Protein AF-A0A3R7BXW4-F1 (afdb_monomer)

Secondary structure (DSSP, 8-state):
-------EEEE-TTS-EEEE--HHHHHSTT-S----EE-TTS-EE--EEEEE-TTS--EEEEEPPPP---

Radius of gyration: 14.36 Å; Cα contacts (8 Å, |Δi|>4): 73; chains: 1; bounding box: 35×34×34 Å

Foldseek 3Di:
DDQDDDWDWDQDPVRDIDIGDDPVNCPDPPNPDDPWDQDPVRDTHFDWDWDDDPPPPDIDIGGDDDPDDD

Structure (mmCIF, N/CA/C/O backbone):
data_AF-A0A3R7BXW4-F1
#
_entry.id   AF-A0A3R7BXW4-F1
#
loop_
_atom_site.group_PDB
_atom_site.id
_atom_site.type_symbol
_atom_site.label_atom_id
_atom_site.label_alt_id
_atom_site.label_comp_id
_atom_site.label_asym_id
_atom_site.label_entity_id
_atom_site.label_seq_id
_atom_site.pdbx_PDB_ins_code
_atom_site.Cartn_x
_atom_site.Cartn_y
_atom_site.Cartn_z
_atom_site.occupancy
_atom_site.B_iso_or_equiv
_atom_site.auth_seq_id
_atom_site.auth_comp_id
_atom_site.auth_asym_id
_atom_site.auth_atom_id
_atom_site.pdbx_PDB_model_num
ATOM 1 N N . MET A 1 1 ? -6.410 -1.531 -20.221 1.00 62.56 1 MET A N 1
ATOM 2 C CA . MET A 1 1 ? -6.394 -0.425 -19.253 1.00 62.56 1 MET A CA 1
ATOM 3 C C . MET A 1 1 ? -7.401 -0.776 -18.181 1.00 62.56 1 MET A C 1
ATOM 5 O O . MET A 1 1 ? -8.587 -0.837 -18.484 1.00 62.56 1 MET A O 1
ATOM 9 N N . VAL A 1 2 ? -6.923 -1.146 -16.998 1.00 66.00 2 VAL A N 1
ATOM 10 C CA . VAL A 1 2 ? -7.763 -1.553 -15.863 1.00 66.00 2 VAL A CA 1
ATOM 11 C C . VAL A 1 2 ? -7.483 -0.560 -14.746 1.00 66.00 2 VAL A C 1
ATOM 13 O O . VAL A 1 2 ? -6.338 -0.396 -14.345 1.00 66.00 2 VAL A O 1
ATOM 16 N N . ASN A 1 3 ? -8.507 0.154 -14.291 1.00 77.62 3 ASN A N 1
ATOM 17 C CA . ASN A 1 3 ? -8.405 1.171 -13.239 1.00 77.62 3 ASN A CA 1
ATOM 18 C C . ASN A 1 3 ? -9.213 0.808 -11.981 1.00 77.62 3 ASN A C 1
ATOM 20 O O . ASN A 1 3 ? -9.153 1.527 -10.985 1.00 77.62 3 ASN A O 1
ATOM 24 N N . GLU A 1 4 ? -9.927 -0.319 -12.004 1.00 83.12 4 GLU A N 1
ATOM 25 C CA . GLU A 1 4 ? -10.706 -0.847 -10.889 1.00 83.12 4 GLU A CA 1
ATOM 26 C C . GLU A 1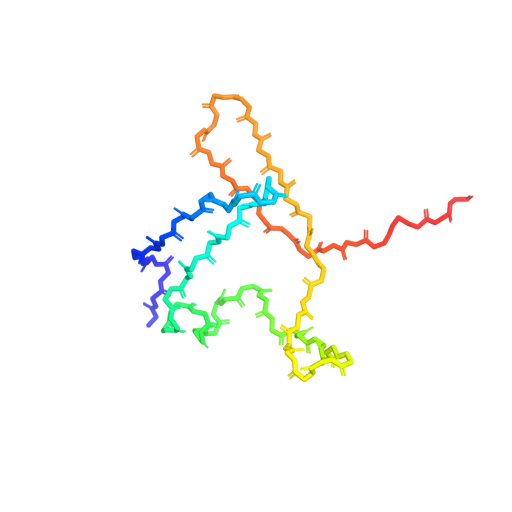 4 ? -10.493 -2.358 -10.771 1.00 83.12 4 GLU A C 1
ATOM 28 O O . GLU A 1 4 ? -10.337 -3.061 -11.766 1.00 83.12 4 GLU A O 1
ATOM 33 N N . GLY A 1 5 ? -10.490 -2.875 -9.545 1.00 85.06 5 GLY A N 1
ATOM 34 C CA . GLY A 1 5 ? -10.302 -4.298 -9.292 1.00 85.06 5 GLY A CA 1
ATOM 35 C C . GLY A 1 5 ? -10.717 -4.679 -7.877 1.00 85.06 5 GLY A C 1
ATOM 36 O O . GLY A 1 5 ? -10.738 -3.850 -6.964 1.00 85.06 5 GLY A O 1
ATOM 37 N N . LYS A 1 6 ? -11.058 -5.953 -7.676 1.00 89.88 6 LYS A N 1
ATOM 38 C CA . LYS A 1 6 ? -11.454 -6.472 -6.363 1.00 89.88 6 LYS A CA 1
ATOM 39 C C . LYS A 1 6 ? -10.217 -6.789 -5.523 1.00 89.88 6 LYS A C 1
ATOM 41 O O . LYS A 1 6 ? -9.547 -7.791 -5.752 1.00 89.88 6 LYS A O 1
ATOM 46 N N . GLY A 1 7 ? -9.938 -5.949 -4.531 1.00 89.00 7 GLY A N 1
ATOM 47 C CA . GLY A 1 7 ? -8.895 -6.193 -3.534 1.00 89.00 7 GLY A CA 1
ATOM 48 C C . GLY A 1 7 ? -9.381 -6.984 -2.316 1.00 89.00 7 GLY A C 1
ATOM 49 O O . GLY A 1 7 ? -10.561 -7.310 -2.185 1.00 89.00 7 GLY A O 1
ATOM 50 N N . THR A 1 8 ? -8.463 -7.272 -1.391 1.00 93.94 8 THR A N 1
ATOM 51 C CA . THR A 1 8 ? -8.787 -7.842 -0.070 1.00 93.94 8 THR A CA 1
ATOM 52 C C . THR A 1 8 ? -8.063 -7.083 1.037 1.00 93.94 8 THR A C 1
ATOM 54 O O . THR A 1 8 ? -6.861 -6.846 0.937 1.00 93.94 8 THR A O 1
ATOM 57 N N . LEU A 1 9 ? -8.785 -6.722 2.102 1.00 93.69 9 LEU A N 1
ATOM 58 C CA . LEU A 1 9 ? -8.235 -6.097 3.307 1.00 93.69 9 LEU A CA 1
ATOM 59 C C . LEU A 1 9 ? -8.136 -7.139 4.427 1.00 93.69 9 LEU A C 1
ATOM 61 O O . LEU A 1 9 ? -9.138 -7.730 4.822 1.00 93.69 9 LEU A O 1
ATOM 65 N N . PHE A 1 10 ? -6.941 -7.321 4.980 1.00 94.94 10 PHE A N 1
ATOM 66 C CA . PHE A 1 10 ? -6.683 -8.228 6.094 1.00 94.94 10 PHE A CA 1
ATOM 67 C C . PHE A 1 10 ? -6.311 -7.449 7.347 1.00 94.94 10 PHE A C 1
ATOM 69 O O . PHE A 1 10 ? -5.476 -6.544 7.297 1.00 94.94 10 PHE A O 1
ATOM 76 N N . LYS A 1 11 ? -6.865 -7.860 8.490 1.00 95.88 11 LYS A N 1
ATOM 77 C CA . LYS A 1 11 ? -6.437 -7.407 9.815 1.00 95.88 11 LYS A CA 1
ATOM 78 C C . LYS A 1 11 ? -5.533 -8.467 10.437 1.00 95.88 11 LYS A C 1
ATOM 80 O O . LYS A 1 11 ? -5.966 -9.591 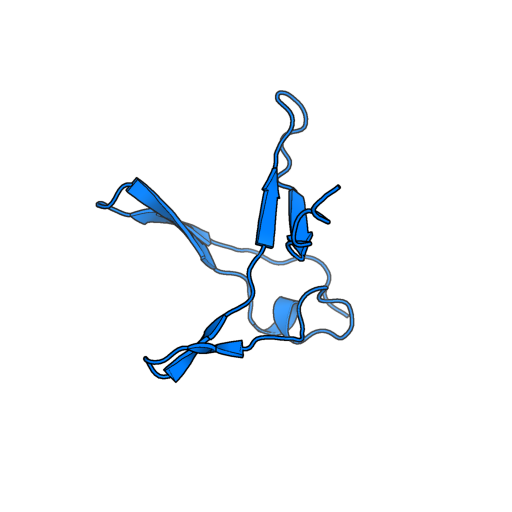10.683 1.00 95.88 11 LYS A O 1
ATOM 85 N N . ARG A 1 12 ? -4.271 -8.124 10.680 1.00 94.06 12 ARG A N 1
ATOM 86 C CA . ARG A 1 12 ? -3.290 -9.027 11.292 1.00 94.06 12 ARG A CA 1
ATOM 87 C C . ARG A 1 12 ? -3.342 -8.952 12.817 1.00 94.06 12 ARG A C 1
ATOM 89 O O . ARG A 1 12 ? -3.761 -7.949 13.391 1.00 94.06 12 ARG A O 1
ATOM 96 N N . LYS A 1 13 ? -2.844 -10.005 13.475 1.00 95.38 13 LYS A N 1
ATOM 97 C CA . LYS A 1 13 ? -2.750 -10.083 14.946 1.00 95.38 13 LYS A CA 1
ATOM 98 C C . LYS A 1 13 ? -1.816 -9.027 15.550 1.00 95.38 13 LYS A C 1
ATOM 100 O O . LYS A 1 13 ? -2.033 -8.613 16.678 1.00 95.38 13 LYS A O 1
ATOM 105 N N . ASP A 1 14 ? -0.818 -8.560 14.799 1.00 93.56 14 ASP A N 1
ATOM 106 C CA . ASP A 1 14 ? 0.138 -7.527 15.224 1.00 93.56 14 ASP A CA 1
ATOM 107 C C . ASP A 1 14 ? -0.385 -6.089 15.038 1.00 93.56 14 ASP A C 1
ATOM 109 O O . ASP A 1 14 ? 0.402 -5.147 14.980 1.00 93.56 14 ASP A O 1
ATOM 113 N N . GLY A 1 15 ? -1.704 -5.912 14.898 1.00 93.19 15 GLY A N 1
ATOM 114 C CA . GLY A 1 15 ? -2.349 -4.600 14.787 1.00 93.19 15 GLY A CA 1
ATOM 115 C C . GLY A 1 15 ? -2.192 -3.919 13.425 1.00 93.19 15 GLY A C 1
ATOM 116 O O . GLY A 1 15 ? -2.626 -2.782 13.259 1.00 93.19 15 GLY A O 1
ATOM 117 N N . LYS A 1 16 ? -1.595 -4.595 12.438 1.00 93.25 16 LYS A N 1
ATOM 118 C CA . LYS A 1 16 ? -1.387 -4.056 11.089 1.00 93.25 16 LYS A CA 1
ATOM 119 C C . LYS A 1 16 ? -2.494 -4.481 10.133 1.00 93.25 16 LYS A C 1
ATOM 121 O O . LYS A 1 16 ? -3.047 -5.576 10.250 1.00 93.25 16 LYS A O 1
ATOM 126 N N . TYR A 1 17 ? -2.749 -3.640 9.137 1.00 92.81 17 TYR A N 1
ATOM 127 C CA . TYR A 1 17 ? -3.607 -3.976 8.007 1.00 92.81 17 TYR A CA 1
ATOM 128 C C . TYR A 1 17 ? -2.763 -4.249 6.762 1.00 92.81 17 TYR A C 1
ATOM 130 O O . TYR A 1 17 ? -1.733 -3.609 6.555 1.00 92.81 17 TYR A O 1
ATOM 138 N N . LEU A 1 18 ? -3.194 -5.209 5.945 1.00 92.06 18 LEU A N 1
ATOM 139 C CA . LEU A 1 18 ? -2.635 -5.470 4.618 1.00 92.06 18 LEU A CA 1
ATOM 140 C C . LEU A 1 18 ? -3.740 -5.337 3.580 1.00 92.06 18 LEU A C 1
ATOM 142 O O . LEU A 1 18 ? -4.830 -5.867 3.781 1.00 92.06 18 LEU A O 1
ATOM 146 N N . ILE A 1 19 ? -3.437 -4.671 2.470 1.00 92.88 19 ILE A N 1
ATOM 147 C CA . ILE A 1 19 ? -4.314 -4.608 1.304 1.00 92.88 19 ILE A CA 1
ATOM 148 C C . ILE A 1 19 ? -3.640 -5.394 0.189 1.00 92.88 19 ILE A C 1
ATOM 150 O O . ILE A 1 19 ? -2.504 -5.097 -0.176 1.00 92.88 19 ILE A O 1
ATOM 154 N N . TYR A 1 20 ? -4.333 -6.397 -0.337 1.00 91.69 20 TYR A N 1
ATOM 155 C CA . TYR A 1 20 ? -3.949 -7.060 -1.577 1.00 91.69 20 TYR A CA 1
ATOM 156 C C . TYR A 1 20 ? -4.673 -6.394 -2.733 1.00 91.69 20 TYR A C 1
ATOM 158 O O . TYR A 1 20 ? -5.902 -6.299 -2.736 1.00 91.69 20 TYR A O 1
ATOM 166 N N . VAL A 1 21 ? -3.877 -5.923 -3.684 1.00 90.50 21 VAL A N 1
ATOM 167 C CA . VAL A 1 21 ? -4.317 -5.292 -4.923 1.00 90.50 21 VAL A CA 1
ATOM 168 C C . VAL A 1 21 ? -4.068 -6.291 -6.058 1.00 90.50 21 VAL A C 1
ATOM 170 O O . VAL A 1 21 ? -3.022 -6.944 -6.038 1.00 90.50 21 VAL A O 1
ATOM 173 N N . PRO A 1 22 ? -5.000 -6.453 -7.012 1.00 89.44 22 PRO A N 1
ATOM 174 C CA . PRO A 1 22 ? -4.785 -7.298 -8.1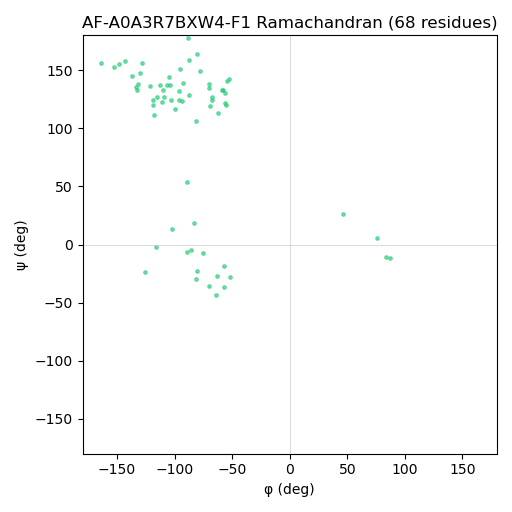84 1.00 89.44 22 PRO A CA 1
ATOM 175 C C . PRO A 1 22 ? -3.510 -6.918 -8.953 1.00 89.44 22 PRO A C 1
ATOM 177 O O . PRO A 1 22 ? -3.179 -5.737 -9.072 1.00 89.44 22 PRO A O 1
ATOM 180 N N . VAL A 1 23 ? -2.778 -7.924 -9.441 1.00 89.06 23 VAL A N 1
ATOM 181 C CA . VAL A 1 23 ? -1.486 -7.727 -10.127 1.00 89.06 23 VAL A CA 1
ATOM 182 C C . VAL A 1 23 ? -1.670 -6.947 -11.425 1.00 89.06 23 VAL A C 1
ATOM 184 O O . VAL A 1 23 ? -0.941 -5.994 -11.675 1.00 89.06 23 VAL A O 1
ATOM 187 N N . ASP A 1 24 ? -2.696 -7.290 -12.198 1.00 86.50 24 ASP A N 1
ATOM 188 C CA . ASP A 1 24 ? -3.093 -6.604 -13.429 1.00 86.50 24 ASP A CA 1
ATOM 189 C C . ASP A 1 24 ? -3.382 -5.110 -13.209 1.00 86.50 24 ASP A C 1
ATOM 191 O O . ASP A 1 24 ? -3.001 -4.280 -14.033 1.00 86.50 24 ASP A O 1
ATOM 195 N N . LEU A 1 25 ? -3.976 -4.751 -12.065 1.00 87.62 25 LEU A N 1
ATOM 196 C CA . LEU A 1 25 ? -4.197 -3.356 -11.676 1.00 87.62 25 LEU A CA 1
ATOM 197 C C . LEU A 1 25 ? -2.886 -2.630 -11.318 1.00 87.62 25 LEU A C 1
ATOM 199 O O . LEU A 1 25 ? -2.751 -1.436 -11.579 1.00 87.62 25 LEU A O 1
ATOM 203 N N . ALA A 1 26 ? -1.925 -3.328 -10.706 1.00 88.88 26 ALA A N 1
ATOM 204 C CA . ALA A 1 26 ? -0.648 -2.749 -10.277 1.00 88.88 26 ALA A CA 1
ATOM 205 C C . ALA A 1 26 ? 0.389 -2.633 -11.415 1.00 88.88 26 ALA A C 1
ATOM 207 O O . ALA A 1 26 ? 1.238 -1.730 -11.424 1.00 88.88 26 ALA A O 1
ATOM 208 N N . GLU A 1 27 ? 0.324 -3.532 -12.394 1.00 86.38 27 GLU A N 1
ATOM 209 C CA . GLU A 1 27 ? 1.215 -3.536 -13.554 1.00 86.38 27 GLU A CA 1
ATOM 210 C C . GLU A 1 27 ? 0.791 -2.526 -14.630 1.00 86.38 27 GLU A C 1
ATOM 212 O O . GLU A 1 27 ? 1.661 -2.030 -15.349 1.00 86.38 27 GLU A O 1
ATOM 217 N N . ASP A 1 28 ? -0.486 -2.116 -14.678 1.00 82.38 28 ASP A N 1
ATOM 218 C CA . ASP A 1 28 ? -0.988 -1.105 -15.620 1.00 82.38 28 ASP A CA 1
ATOM 219 C C . ASP A 1 28 ? -0.153 0.192 -15.580 1.00 82.38 28 ASP A C 1
ATOM 221 O O . ASP A 1 28 ? 0.303 0.652 -14.525 1.00 82.38 28 ASP A O 1
ATOM 225 N N . SER A 1 29 ? 0.056 0.800 -16.749 1.00 72.19 29 SER A N 1
ATOM 226 C CA . SER A 1 29 ? 0.769 2.073 -16.922 1.00 72.19 29 SER A CA 1
ATOM 227 C C . SER A 1 29 ? 0.263 3.212 -16.029 1.00 72.19 29 SER A C 1
ATOM 229 O O . SER A 1 29 ? 1.043 4.089 -15.666 1.00 72.19 29 SER A O 1
ATOM 231 N N . MET A 1 30 ? -1.015 3.190 -15.641 1.00 82.12 30 MET A N 1
ATOM 232 C CA . MET A 1 30 ? -1.633 4.220 -14.806 1.00 82.12 30 MET A CA 1
ATOM 233 C C . MET A 1 30 ? -1.442 3.986 -13.302 1.00 82.12 30 MET A C 1
ATOM 235 O O . MET A 1 30 ? -1.842 4.835 -12.503 1.00 82.12 30 MET A O 1
ATOM 239 N N . PHE A 1 31 ? -0.840 2.866 -12.886 1.00 87.81 31 PHE A N 1
ATOM 240 C CA . PHE A 1 31 ? -0.613 2.606 -11.469 1.00 87.81 31 PHE A CA 1
ATOM 241 C C . PHE A 1 31 ? 0.414 3.601 -10.889 1.00 87.81 31 PHE A C 1
ATOM 243 O O . PHE A 1 31 ? 1.540 3.687 -11.386 1.00 87.81 31 PHE A O 1
ATOM 250 N N . PRO A 1 32 ? 0.076 4.348 -9.821 1.00 86.38 32 PRO A N 1
ATOM 251 C CA . PRO A 1 32 ? 0.847 5.524 -9.400 1.00 86.38 32 PRO A CA 1
ATOM 252 C C . PRO A 1 32 ? 2.174 5.206 -8.686 1.00 86.38 32 PRO A C 1
ATOM 254 O O . PRO A 1 32 ? 2.966 6.114 -8.407 1.00 86.38 32 PRO A O 1
ATOM 257 N N . PHE A 1 33 ? 2.444 3.933 -8.380 1.00 90.25 33 PHE A N 1
ATOM 258 C CA . PHE A 1 33 ? 3.647 3.493 -7.674 1.00 90.25 33 PHE A CA 1
ATOM 259 C C . PHE A 1 33 ? 4.473 2.563 -8.561 1.00 90.25 33 PHE A C 1
ATOM 261 O O . PHE A 1 33 ? 4.053 1.447 -8.842 1.00 90.25 33 PHE A O 1
ATOM 268 N N . LYS A 1 34 ? 5.653 3.017 -8.992 1.00 86.50 34 LYS A N 1
ATOM 269 C CA . LYS A 1 34 ? 6.580 2.226 -9.823 1.00 86.50 34 LYS A CA 1
ATOM 270 C C . LYS A 1 34 ? 7.989 2.125 -9.222 1.00 86.50 34 LYS A C 1
ATOM 272 O O . LYS A 1 34 ? 8.687 1.148 -9.456 1.00 86.50 34 LYS A O 1
ATOM 277 N N . ASP A 1 35 ? 8.374 3.078 -8.375 1.00 87.75 35 ASP A N 1
ATOM 278 C CA . ASP A 1 35 ? 9.74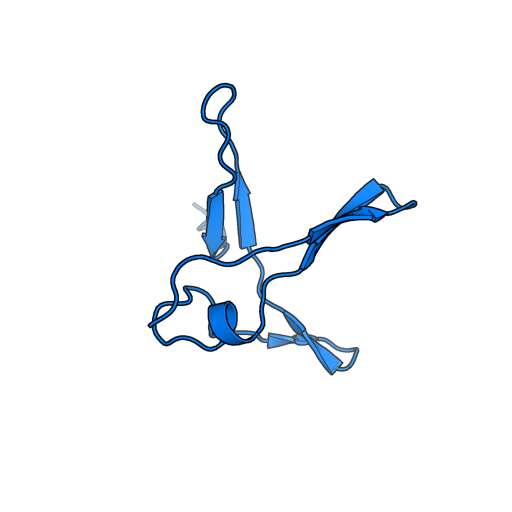3 3.219 -7.852 1.00 87.75 35 ASP A CA 1
ATOM 279 C C . ASP A 1 35 ? 9.971 2.419 -6.558 1.00 87.75 35 ASP A C 1
ATOM 281 O O . ASP A 1 35 ? 10.361 2.963 -5.517 1.00 87.75 35 ASP A O 1
ATOM 285 N N . PHE A 1 36 ? 9.672 1.122 -6.581 1.00 90.31 36 PHE A N 1
ATOM 286 C CA . PHE A 1 36 ? 9.890 0.272 -5.415 1.00 90.31 36 PHE A CA 1
ATOM 287 C C . PHE A 1 36 ? 11.389 0.048 -5.169 1.00 90.31 36 PHE A C 1
ATOM 289 O O . PHE A 1 36 ? 12.174 -0.188 -6.084 1.00 90.31 36 PHE A O 1
ATOM 296 N N . LYS A 1 37 ? 11.800 0.096 -3.899 1.00 91.00 37 LYS A N 1
ATOM 297 C CA . LYS A 1 37 ? 13.169 -0.181 -3.453 1.00 91.00 37 LYS A CA 1
ATOM 298 C C . LYS A 1 37 ? 13.244 -1.558 -2.807 1.00 91.00 37 LYS A C 1
ATOM 300 O O . LYS A 1 37 ? 12.398 -1.917 -1.983 1.00 91.00 37 LYS A O 1
ATOM 305 N N . LYS A 1 38 ? 14.298 -2.310 -3.129 1.00 92.69 38 LYS A N 1
ATOM 306 C CA . LYS A 1 38 ? 14.589 -3.596 -2.484 1.00 92.69 38 LYS A CA 1
ATOM 307 C C . LYS A 1 38 ? 14.970 -3.387 -1.022 1.00 92.69 38 LYS A C 1
ATOM 309 O O . LYS A 1 38 ? 15.863 -2.614 -0.685 1.00 92.69 38 LYS A O 1
ATOM 314 N N . THR A 1 39 ? 14.287 -4.103 -0.145 1.00 90.25 39 THR A N 1
ATOM 315 C CA . THR A 1 39 ? 14.590 -4.177 1.283 1.00 90.25 39 THR A CA 1
ATOM 316 C C . THR A 1 39 ? 15.729 -5.163 1.537 1.00 90.25 39 THR A C 1
ATOM 318 O O . THR A 1 39 ? 16.009 -6.044 0.724 1.00 90.25 39 THR A O 1
ATOM 321 N N . LYS A 1 40 ? 16.335 -5.097 2.731 1.00 87.38 40 LYS A N 1
ATOM 322 C CA . LYS A 1 40 ? 17.376 -6.048 3.175 1.00 87.38 40 LYS A CA 1
ATOM 323 C C . LYS A 1 40 ? 16.928 -7.520 3.155 1.00 87.38 40 LYS A C 1
ATOM 325 O O . LYS A 1 40 ? 17.767 -8.407 3.204 1.00 87.38 40 LYS A O 1
ATOM 330 N N . ARG A 1 41 ? 15.616 -7.777 3.120 1.00 86.50 41 ARG A N 1
ATOM 331 C CA . ARG A 1 41 ? 15.007 -9.117 3.110 1.00 86.50 41 ARG A CA 1
ATOM 332 C C . ARG A 1 41 ? 14.521 -9.545 1.717 1.00 86.50 41 ARG A C 1
ATOM 334 O O . ARG A 1 41 ? 13.758 -10.495 1.618 1.00 86.50 41 ARG A O 1
ATOM 341 N N . GLY A 1 42 ? 14.917 -8.831 0.660 1.00 87.81 42 GLY A N 1
ATOM 342 C CA . GLY A 1 42 ? 14.627 -9.186 -0.735 1.00 87.81 42 GLY A CA 1
ATOM 343 C C . GLY A 1 42 ? 13.257 -8.748 -1.263 1.00 87.81 42 GLY A C 1
ATOM 344 O O . GLY A 1 42 ? 13.046 -8.793 -2.467 1.00 87.81 42 GLY A O 1
ATOM 345 N N . ALA A 1 43 ? 12.349 -8.278 -0.404 1.00 88.56 43 ALA A N 1
ATOM 346 C CA . ALA A 1 43 ? 11.063 -7.725 -0.831 1.00 88.56 43 ALA A CA 1
ATOM 347 C C . ALA A 1 43 ? 11.218 -6.297 -1.371 1.00 88.56 43 ALA A C 1
ATOM 349 O O . ALA A 1 43 ? 12.058 -5.547 -0.874 1.00 88.56 43 ALA A O 1
ATOM 350 N N . GLU A 1 44 ? 10.379 -5.902 -2.322 1.00 91.62 44 GLU A N 1
ATOM 351 C CA . GLU A 1 44 ? 10.317 -4.542 -2.861 1.00 91.62 44 GLU A CA 1
ATOM 352 C C . GLU A 1 44 ? 9.274 -3.705 -2.106 1.00 91.62 44 GLU A C 1
ATOM 354 O O . GLU A 1 44 ? 8.213 -4.198 -1.725 1.00 91.62 44 GLU A O 1
ATOM 359 N N . SER A 1 45 ? 9.594 -2.443 -1.812 1.00 91.00 45 SER A N 1
ATOM 360 C CA . SER A 1 45 ? 8.730 -1.558 -1.022 1.00 91.00 45 SER A CA 1
ATOM 361 C C . SER A 1 45 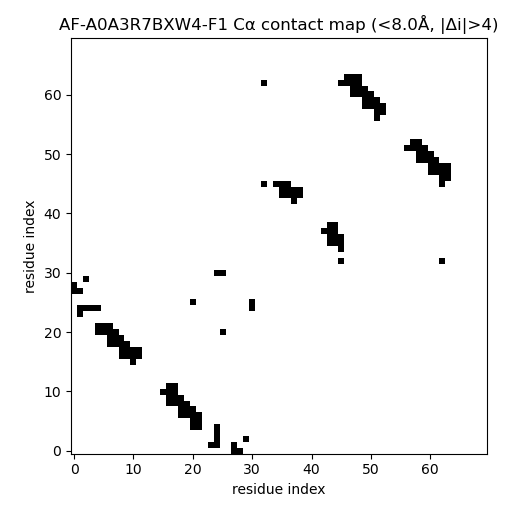? 8.939 -0.085 -1.366 1.00 91.00 45 SER A C 1
ATOM 363 O O . SER A 1 45 ? 10.030 0.318 -1.761 1.00 91.00 45 SER A O 1
ATOM 365 N N . ILE A 1 46 ? 7.906 0.729 -1.171 1.00 92.00 46 ILE A N 1
ATOM 366 C CA . ILE A 1 46 ? 7.955 2.187 -1.308 1.00 92.00 46 ILE A CA 1
ATOM 367 C C . ILE A 1 46 ? 7.253 2.813 -0.092 1.00 92.00 46 ILE A C 1
ATOM 369 O O . ILE A 1 46 ? 6.195 2.318 0.308 1.00 92.00 46 ILE A O 1
ATOM 373 N N . PRO A 1 47 ? 7.817 3.856 0.543 1.00 91.81 47 PRO A N 1
ATOM 374 C CA . PRO A 1 47 ? 7.129 4.552 1.622 1.00 91.81 47 PRO A CA 1
ATOM 375 C C . PRO A 1 47 ? 5.946 5.350 1.062 1.00 91.81 47 PRO A C 1
ATOM 377 O O . PRO A 1 47 ? 6.062 6.053 0.055 1.00 91.81 47 PRO A O 1
ATOM 380 N N . VAL A 1 48 ? 4.801 5.256 1.733 1.00 93.00 48 VAL A N 1
ATOM 381 C CA . VAL A 1 48 ? 3.566 5.936 1.332 1.00 93.00 48 VAL A CA 1
ATOM 382 C C . VAL A 1 48 ? 2.951 6.685 2.501 1.00 93.00 48 VAL A C 1
ATOM 384 O O . VAL A 1 48 ? 3.024 6.254 3.653 1.00 93.00 48 VAL A O 1
ATOM 387 N N . LYS A 1 49 ? 2.308 7.806 2.191 1.00 94.19 49 LYS A N 1
ATOM 388 C CA . LYS A 1 49 ? 1.401 8.497 3.098 1.00 94.19 49 LYS A CA 1
ATOM 389 C C . LYS A 1 49 ? 0.013 7.907 2.915 1.00 94.19 49 LYS A C 1
ATOM 391 O O . LYS A 1 49 ? -0.484 7.831 1.796 1.00 94.19 49 LYS A O 1
ATOM 396 N N . I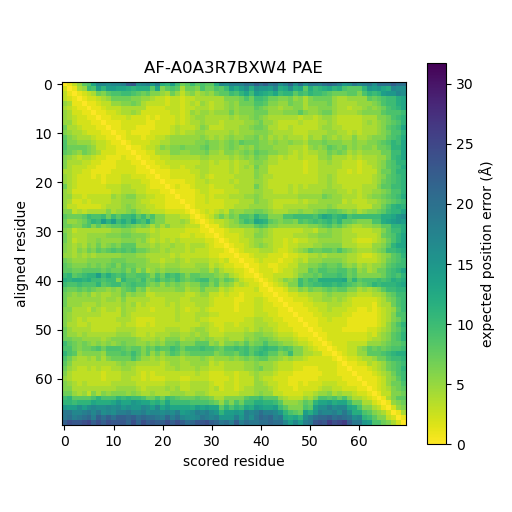LE A 1 50 ? -0.613 7.511 4.015 1.00 93.31 50 ILE A N 1
ATOM 397 C CA . ILE A 1 50 ? -1.980 6.992 4.019 1.00 93.31 50 ILE A CA 1
ATOM 398 C C . ILE A 1 50 ? -2.839 7.965 4.814 1.00 93.31 50 ILE A C 1
ATOM 400 O O . ILE A 1 50 ? -2.509 8.308 5.948 1.00 93.31 50 ILE A O 1
ATOM 404 N N . SER A 1 51 ? -3.936 8.424 4.222 1.00 94.56 51 SER A N 1
ATOM 405 C CA . SER A 1 51 ? -4.872 9.329 4.881 1.00 94.56 51 SER A CA 1
ATOM 406 C C . SER A 1 51 ? -6.315 9.020 4.502 1.00 94.56 51 SER A C 1
ATOM 408 O O . SER A 1 51 ? -6.598 8.396 3.482 1.00 94.56 51 SER A O 1
ATOM 410 N N . PHE A 1 52 ? -7.248 9.448 5.344 1.00 94.69 52 PHE A N 1
ATOM 411 C CA . PHE A 1 52 ? -8.675 9.394 5.065 1.0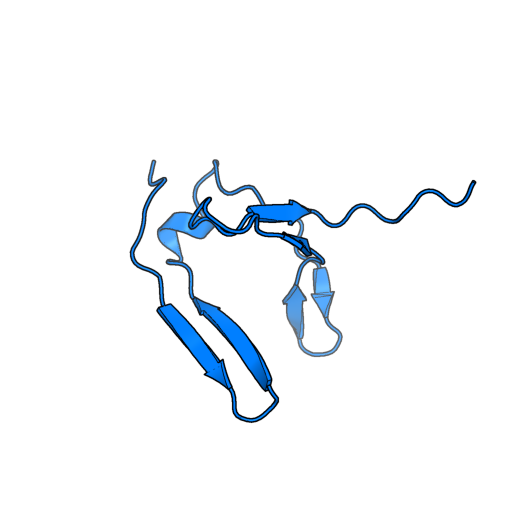0 94.69 52 PHE A CA 1
ATOM 412 C C . PHE A 1 52 ? -9.358 10.575 5.751 1.00 94.69 52 PHE A C 1
ATOM 414 O O . PHE A 1 52 ? -8.852 11.121 6.732 1.00 94.69 52 PHE A O 1
ATOM 421 N N . LYS A 1 53 ? -10.513 10.978 5.226 1.00 95.12 53 LYS A N 1
ATOM 422 C CA . LYS A 1 53 ? -11.383 11.969 5.865 1.00 95.12 53 LYS A CA 1
ATOM 423 C C . LYS A 1 53 ? -12.639 11.264 6.353 1.00 95.12 53 LYS A C 1
ATOM 425 O O . LYS A 1 53 ? -13.240 10.496 5.599 1.00 95.12 53 LYS A O 1
ATOM 430 N N . ILE A 1 54 ? -13.027 11.531 7.599 1.00 92.75 54 ILE A N 1
ATOM 431 C CA . ILE A 1 54 ? -14.275 11.015 8.173 1.00 92.75 54 ILE A CA 1
ATOM 432 C C . ILE A 1 54 ? -15.434 11.459 7.270 1.00 92.75 54 ILE A C 1
ATOM 434 O O . ILE A 1 54 ? -15.501 12.619 6.872 1.00 92.75 54 ILE A O 1
ATOM 438 N N . GLY A 1 55 ? -16.299 10.516 6.893 1.00 93.06 55 GLY A N 1
ATOM 439 C CA . GLY A 1 55 ? -17.439 10.755 6.001 1.00 93.06 55 GLY A CA 1
ATOM 440 C C . GLY A 1 55 ? -17.151 10.647 4.498 1.00 93.06 55 GLY A C 1
ATOM 441 O O . GLY A 1 55 ? -18.096 10.567 3.724 1.00 93.06 55 GLY A O 1
ATOM 442 N N . ASN A 1 56 ? -15.886 10.581 4.056 1.00 92.06 56 ASN A N 1
ATOM 443 C CA . ASN A 1 56 ? -15.554 10.470 2.624 1.00 92.06 56 ASN A CA 1
ATOM 444 C C . ASN A 1 56 ? -15.474 9.012 2.122 1.00 92.06 56 ASN A C 1
ATOM 446 O O . ASN A 1 56 ? -15.276 8.791 0.933 1.00 92.06 56 ASN A O 1
ATOM 450 N N . ASN A 1 57 ? -15.578 8.016 3.015 1.00 91.38 57 ASN A N 1
ATOM 451 C CA . ASN A 1 57 ? -15.542 6.571 2.714 1.00 91.38 57 ASN A CA 1
ATOM 452 C C . ASN A 1 57 ? -14.417 6.130 1.751 1.00 91.38 57 ASN A C 1
ATOM 454 O O . ASN A 1 57 ? -14.540 5.131 1.048 1.00 91.38 57 ASN A O 1
ATOM 458 N N . LYS A 1 58 ? -13.314 6.882 1.714 1.00 91.75 58 LYS A N 1
ATOM 459 C CA . LYS A 1 58 ? -12.185 6.685 0.804 1.00 91.75 58 LYS A CA 1
ATOM 460 C C . LYS A 1 58 ? -10.884 6.729 1.586 1.00 91.75 58 LYS A C 1
ATOM 462 O O . LYS A 1 58 ? -10.696 7.594 2.445 1.00 91.75 58 LYS A O 1
ATOM 467 N N . LEU A 1 59 ? -9.990 5.813 1.235 1.00 91.12 59 LEU A N 1
ATOM 468 C CA . LEU A 1 59 ? -8.594 5.829 1.642 1.00 91.12 59 LEU A CA 1
ATOM 469 C C . LEU A 1 59 ? -7.779 6.469 0.519 1.00 91.12 59 LEU A C 1
ATOM 471 O O . LEU A 1 59 ? -7.944 6.112 -0.645 1.00 91.12 59 LEU A O 1
ATOM 475 N N . ILE A 1 60 ? -6.908 7.404 0.870 1.00 93.06 60 ILE A N 1
ATOM 476 C CA . ILE A 1 60 ? -5.991 8.058 -0.056 1.00 93.06 60 ILE A CA 1
ATOM 477 C C . ILE A 1 60 ? -4.586 7.562 0.271 1.00 93.06 60 ILE A C 1
ATOM 479 O O . ILE A 1 60 ? -4.155 7.622 1.426 1.00 93.06 60 ILE A O 1
ATOM 483 N N . ILE A 1 61 ? -3.896 7.056 -0.748 1.00 93.12 61 ILE A N 1
ATOM 484 C CA . ILE A 1 61 ? -2.512 6.593 -0.663 1.00 93.12 61 ILE A CA 1
ATOM 485 C C . ILE A 1 61 ? -1.692 7.448 -1.623 1.00 93.12 61 ILE A C 1
ATOM 487 O O . ILE A 1 61 ? -1.995 7.515 -2.811 1.00 93.12 61 ILE A O 1
ATOM 491 N N . GLU A 1 62 ? -0.654 8.094 -1.108 1.00 92.94 62 GLU A N 1
ATOM 492 C CA . GLU A 1 62 ? 0.225 8.992 -1.859 1.00 92.94 62 GLU A CA 1
ATOM 493 C C . GLU A 1 62 ? 1.684 8.588 -1.638 1.00 92.94 62 GLU A C 1
ATOM 495 O O . GLU A 1 62 ? 2.019 7.981 -0.616 1.00 92.94 62 GLU A O 1
ATOM 500 N N . LYS A 1 63 ? 2.582 8.940 -2.570 1.00 91.38 63 LYS A N 1
ATOM 501 C CA . LYS A 1 63 ? 4.025 8.782 -2.333 1.00 91.38 63 LYS A CA 1
ATOM 502 C C . LYS A 1 63 ? 4.408 9.594 -1.093 1.00 91.38 63 LYS A C 1
ATOM 504 O O . LYS A 1 63 ? 4.010 10.751 -0.964 1.00 91.38 63 LYS A O 1
ATOM 509 N N . TRP A 1 64 ? 5.165 8.992 -0.176 1.00 90.38 64 TRP A N 1
ATOM 510 C CA . TRP A 1 64 ? 5.675 9.732 0.973 1.00 90.38 64 TRP A CA 1
ATOM 511 C C . TRP A 1 64 ? 6.722 10.742 0.498 1.00 90.38 64 TRP A C 1
ATOM 513 O O . TRP A 1 64 ? 7.735 10.354 -0.081 1.00 90.38 64 TRP A O 1
ATOM 523 N N . G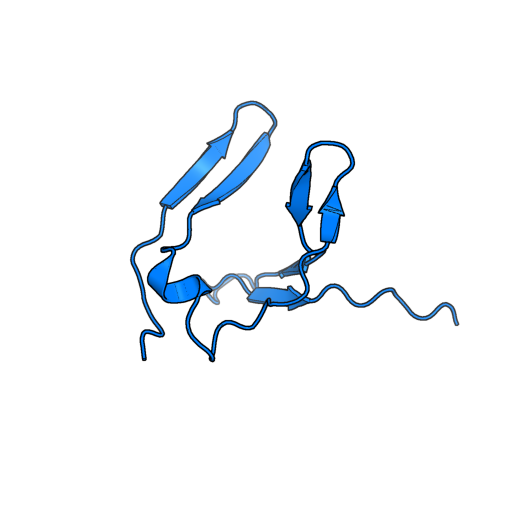LN A 1 65 ? 6.470 12.026 0.737 1.00 85.06 65 GLN A N 1
ATOM 524 C CA . GLN A 1 65 ? 7.464 13.080 0.568 1.00 85.06 65 GLN A CA 1
ATOM 525 C C . GLN A 1 65 ? 8.088 13.336 1.936 1.00 85.06 65 GLN A C 1
ATOM 527 O O . GLN A 1 65 ? 7.364 13.578 2.905 1.00 85.06 65 GLN A O 1
ATOM 532 N N . GLU A 1 66 ? 9.413 13.231 2.031 1.00 79.38 66 GLU A N 1
ATOM 533 C CA . GLU A 1 66 ? 10.116 13.615 3.254 1.00 79.38 66 GLU A CA 1
ATOM 534 C C . GLU A 1 66 ? 9.795 15.086 3.562 1.00 79.38 66 GLU A C 1
ATOM 536 O O . GLU A 1 66 ? 9.811 15.914 2.643 1.00 79.38 66 GLU A O 1
ATOM 541 N N . PRO A 1 67 ? 9.441 15.428 4.814 1.00 74.88 67 PRO A N 1
ATOM 542 C CA . PRO A 1 67 ? 9.277 16.821 5.196 1.00 74.88 67 PRO A CA 1
ATOM 543 C C . PRO A 1 67 ? 10.582 17.553 4.887 1.00 74.88 67 PRO A C 1
ATOM 545 O O . PRO A 1 67 ? 11.631 17.155 5.385 1.00 74.88 67 PRO A O 1
ATOM 548 N N . GLN A 1 68 ? 10.531 18.596 4.057 1.00 64.94 68 GLN A N 1
ATOM 549 C CA . GLN A 1 68 ? 11.674 19.493 3.918 1.00 64.94 68 GLN A CA 1
ATOM 550 C C . GLN A 1 68 ? 11.899 20.134 5.290 1.00 64.94 68 GLN A C 1
ATOM 552 O O . GLN A 1 68 ? 11.018 20.847 5.781 1.00 64.94 68 GLN A O 1
ATOM 557 N N . GLU A 1 69 ? 13.024 19.815 5.933 1.00 67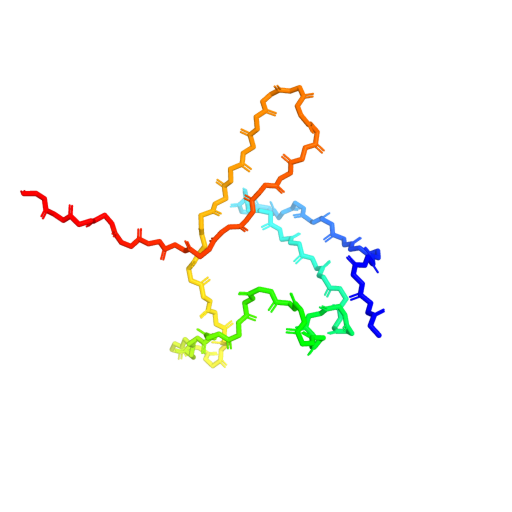.12 69 GLU A N 1
ATOM 558 C CA . GLU A 1 69 ? 13.468 20.521 7.133 1.00 67.12 69 GLU A CA 1
ATOM 559 C C . GLU A 1 69 ? 13.560 22.012 6.780 1.00 67.12 69 GLU A C 1
ATOM 561 O O . GLU A 1 69 ? 14.220 22.389 5.810 1.00 67.12 69 GLU A O 1
ATOM 566 N N . LYS A 1 70 ? 12.793 22.833 7.501 1.00 49.03 70 LYS A N 1
ATOM 567 C CA . LYS A 1 70 ? 12.853 24.293 7.405 1.00 49.03 70 LYS A CA 1
ATOM 568 C C . LYS A 1 70 ? 14.003 24.827 8.238 1.00 49.03 70 LYS A C 1
ATOM 570 O O . LYS A 1 70 ? 14.193 24.288 9.351 1.00 49.03 70 LYS A O 1
#

pLDDT: mean 87.76, std 8.71, range [49.03, 95.88]

Sequence (70 aa):
MVNEGKGTLFKRKDGKYLIYVPVDLAEDSMFPFKDFKKTKRGAESIPVKISFKIGNNKLIIEKWQEPQEK

Mean predicted aligned error: 5.56 Å

Solvent-accessible surface area (backbone atoms only — not comparable to full-atom values): 4832 Å² total; per-residue (Å²): 140,55,92,76,77,85,59,50,81,46,82,46,94,88,76,46,76,49,74,48,68,49,64,72,46,54,68,32,92,82,38,93,73,78,81,57,43,74,43,100,83,72,50,71,46,66,71,61,42,76,49,68,52,92,91,64,90,47,80,46,78,42,79,53,72,78,80,77,84,125